Protein AF-A0A3S0D272-F1 (afdb_monomer_lite)

pLDDT: mean 92.79, std 10.34, range [43.81, 9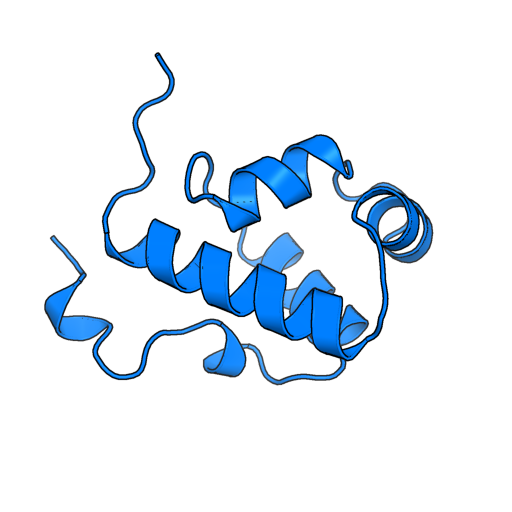8.44]

Structure (mmCIF, N/CA/C/O backbone):
data_AF-A0A3S0D272-F1
#
_entry.id   AF-A0A3S0D272-F1
#
loop_
_atom_site.group_PDB
_atom_site.id
_atom_site.type_symbol
_atom_site.label_atom_id
_atom_site.label_alt_id
_atom_site.label_comp_id
_atom_site.label_asym_id
_atom_site.label_entity_id
_atom_site.label_seq_id
_atom_site.pdbx_PDB_ins_code
_atom_site.Cartn_x
_atom_site.Cartn_y
_atom_site.Cartn_z
_atom_site.occupancy
_atom_site.B_iso_or_equiv
_atom_site.auth_seq_id
_atom_site.auth_comp_id
_atom_site.auth_asym_id
_atom_site.auth_atom_id
_atom_site.pdbx_PDB_model_num
ATOM 1 N N . MET A 1 1 ? 19.499 11.042 -4.184 1.00 43.81 1 MET A N 1
ATOM 2 C CA . MET A 1 1 ? 18.335 10.592 -4.976 1.00 43.81 1 MET A CA 1
ATOM 3 C C . MET A 1 1 ? 18.019 9.175 -4.537 1.00 43.81 1 MET A C 1
ATOM 5 O O . MET A 1 1 ? 18.927 8.357 -4.589 1.00 43.81 1 MET A O 1
ATOM 9 N N . ALA A 1 2 ? 16.825 8.902 -4.004 1.00 51.94 2 ALA A N 1
ATOM 10 C CA . ALA A 1 2 ? 16.456 7.530 -3.651 1.00 51.94 2 ALA A CA 1
ATOM 11 C C . ALA A 1 2 ? 16.442 6.685 -4.933 1.00 51.94 2 ALA A C 1
ATOM 13 O O . ALA A 1 2 ? 15.908 7.132 -5.948 1.00 51.94 2 ALA A O 1
ATOM 14 N N . ALA A 1 3 ? 17.092 5.522 -4.908 1.00 56.78 3 ALA A N 1
ATOM 15 C CA . ALA A 1 3 ? 17.040 4.591 -6.023 1.00 56.78 3 ALA A CA 1
ATOM 16 C C . ALA A 1 3 ? 15.575 4.185 -6.233 1.00 56.78 3 ALA A C 1
ATOM 18 O O . ALA A 1 3 ? 14.938 3.689 -5.304 1.00 56.78 3 ALA A O 1
ATOM 19 N N . GLN A 1 4 ? 15.037 4.453 -7.425 1.00 62.81 4 GLN A N 1
ATOM 20 C CA . GLN A 1 4 ? 13.703 3.993 -7.807 1.00 62.81 4 GLN A CA 1
ATOM 21 C C . GLN A 1 4 ? 13.658 2.472 -7.658 1.00 62.81 4 GLN A C 1
ATOM 23 O O . GLN A 1 4 ? 14.615 1.792 -8.031 1.00 62.81 4 GLN A O 1
ATOM 28 N N . ALA A 1 5 ? 12.557 1.934 -7.138 1.00 73.94 5 ALA A N 1
ATOM 29 C CA . ALA A 1 5 ? 12.446 0.517 -6.806 1.00 73.94 5 ALA A CA 1
ATOM 30 C C . ALA A 1 5 ? 12.461 -0.424 -8.033 1.00 73.94 5 ALA A C 1
ATOM 32 O O . ALA A 1 5 ? 12.450 -1.636 -7.873 1.00 73.94 5 ALA A O 1
ATOM 33 N N . GLY A 1 6 ? 12.549 0.103 -9.256 1.00 86.44 6 GLY A N 1
ATOM 34 C CA . GLY A 1 6 ? 12.583 -0.659 -10.504 1.00 86.44 6 GLY A CA 1
ATOM 35 C C . GLY A 1 6 ? 11.206 -0.758 -11.180 1.00 86.44 6 GLY A C 1
ATOM 36 O O . GLY A 1 6 ? 10.191 -0.425 -10.560 1.00 86.44 6 GLY A O 1
ATOM 37 N N . PRO A 1 7 ? 11.145 -1.193 -12.455 1.00 92.06 7 PRO A N 1
ATOM 38 C CA . PRO A 1 7 ? 9.925 -1.147 -13.273 1.00 92.06 7 PRO A CA 1
ATOM 39 C C . PRO A 1 7 ? 8.732 -1.888 -12.661 1.00 92.06 7 PRO A C 1
ATOM 41 O O . PRO A 1 7 ? 7.615 -1.374 -12.680 1.00 92.06 7 PRO A O 1
ATOM 44 N N . PHE A 1 8 ? 8.977 -3.055 -12.056 1.00 93.38 8 PHE A N 1
ATOM 45 C CA . PHE A 1 8 ? 7.955 -3.824 -11.347 1.00 93.38 8 PHE A CA 1
ATOM 46 C C . PHE A 1 8 ? 7.261 -2.997 -10.254 1.00 93.38 8 PHE A C 1
ATOM 48 O O . PHE A 1 8 ? 6.035 -2.912 -10.212 1.00 93.38 8 PHE A O 1
ATOM 55 N N . TRP A 1 9 ? 8.034 -2.329 -9.397 1.00 94.25 9 TRP A N 1
ATOM 56 C CA . TRP A 1 9 ? 7.491 -1.593 -8.255 1.00 94.25 9 TRP A CA 1
ATOM 57 C C . TRP A 1 9 ? 6.784 -0.298 -8.638 1.00 94.25 9 TRP A C 1
ATOM 59 O O . TRP A 1 9 ? 5.856 0.113 -7.944 1.00 94.25 9 TRP A O 1
ATOM 69 N N . VAL A 1 10 ? 7.168 0.320 -9.756 1.00 94.94 10 VAL A N 1
ATOM 70 C CA . VAL A 1 10 ? 6.408 1.434 -10.338 1.00 94.94 10 VAL A CA 1
ATOM 71 C C . VAL A 1 10 ? 5.003 0.969 -10.721 1.00 94.94 10 VAL A C 1
ATOM 73 O O . VAL A 1 10 ? 4.026 1.660 -10.435 1.00 94.94 10 VAL A O 1
ATOM 76 N N . GLU A 1 11 ? 4.875 -0.212 -11.323 1.00 95.94 11 GLU A N 1
ATOM 77 C CA . GLU A 1 11 ? 3.574 -0.733 -11.738 1.00 95.94 11 GLU A CA 1
ATOM 78 C C . GLU A 1 11 ? 2.724 -1.212 -10.551 1.00 95.94 11 GLU A C 1
ATOM 80 O O . GLU A 1 11 ? 1.535 -0.894 -10.476 1.00 95.94 11 GLU A O 1
ATOM 85 N N . VAL A 1 12 ? 3.343 -1.863 -9.559 1.00 96.56 12 VAL A N 1
ATOM 86 C CA . VAL A 1 12 ? 2.691 -2.167 -8.272 1.00 96.56 12 VAL A CA 1
ATOM 87 C C . VAL A 1 12 ? 2.172 -0.885 -7.612 1.00 96.56 12 VAL A C 1
ATOM 89 O O . VAL A 1 12 ? 1.028 -0.836 -7.159 1.00 96.56 12 VAL A O 1
ATOM 92 N N . GLY A 1 13 ? 2.974 0.183 -7.603 1.00 97.19 13 GLY A N 1
ATOM 93 C CA . GLY A 1 13 ? 2.589 1.487 -7.064 1.00 97.19 13 GLY A CA 1
ATOM 94 C C . GLY A 1 13 ? 1.352 2.082 -7.745 1.00 97.19 13 GLY A C 1
ATOM 95 O O . GLY A 1 13 ? 0.421 2.531 -7.067 1.00 97.19 13 GLY A O 1
ATOM 96 N N . LYS A 1 14 ? 1.278 2.022 -9.080 1.00 97.62 14 LYS A N 1
ATOM 97 C CA . LYS A 1 14 ? 0.092 2.475 -9.829 1.00 97.62 14 LYS A CA 1
ATOM 98 C C . LYS A 1 14 ? -1.157 1.681 -9.459 1.00 97.62 14 LYS A C 1
ATOM 100 O O . LYS A 1 14 ? -2.222 2.275 -9.284 1.00 97.62 14 LYS A O 1
ATOM 105 N N . ARG A 1 15 ? -1.036 0.361 -9.309 1.00 98.06 15 ARG A N 1
ATOM 106 C CA . ARG A 1 15 ? -2.152 -0.517 -8.927 1.00 98.06 15 ARG A CA 1
ATOM 107 C C . ARG A 1 15 ? -2.620 -0.261 -7.498 1.00 98.06 15 ARG A C 1
ATOM 109 O O . ARG A 1 15 ? -3.823 -0.150 -7.272 1.00 98.06 15 ARG A O 1
ATOM 116 N N . LEU A 1 16 ? -1.693 -0.050 -6.560 1.00 98.12 16 LEU A N 1
ATOM 117 C CA . LEU A 1 16 ? -2.005 0.396 -5.195 1.00 98.12 16 LEU A CA 1
ATOM 118 C C . LEU A 1 16 ? -2.796 1.707 -5.203 1.00 98.12 16 LEU A C 1
ATOM 120 O O . LEU A 1 16 ? -3.837 1.817 -4.554 1.00 98.12 16 LEU A O 1
ATOM 124 N N . ARG A 1 17 ? -2.333 2.687 -5.985 1.00 98.44 17 ARG A N 1
ATOM 125 C CA . ARG A 1 17 ? -3.005 3.978 -6.143 1.00 98.44 17 ARG A CA 1
ATOM 126 C C . ARG A 1 17 ? -4.414 3.809 -6.705 1.00 98.44 17 ARG A C 1
ATOM 128 O O . ARG A 1 17 ? -5.343 4.430 -6.195 1.00 98.44 17 ARG A O 1
ATOM 135 N N . ALA A 1 18 ? -4.583 2.979 -7.732 1.00 98.38 18 ALA A N 1
ATOM 136 C CA . ALA A 1 18 ? -5.884 2.702 -8.335 1.00 98.38 18 ALA A CA 1
ATOM 137 C C . ALA A 1 18 ? -6.860 2.066 -7.331 1.00 98.38 18 ALA A C 1
ATOM 139 O O . ALA A 1 18 ? -7.985 2.544 -7.197 1.00 98.38 18 ALA A O 1
ATOM 140 N N . ALA A 1 19 ? -6.414 1.062 -6.569 1.00 98.25 19 ALA A N 1
ATOM 141 C CA . ALA A 1 19 ? -7.222 0.423 -5.530 1.00 98.25 19 ALA A CA 1
ATOM 142 C C . ALA A 1 19 ? -7.644 1.412 -4.431 1.00 98.25 19 ALA A C 1
ATOM 144 O O . ALA A 1 19 ? -8.809 1.434 -4.032 1.00 98.25 19 ALA A O 1
ATOM 145 N N . ARG A 1 20 ? -6.736 2.298 -3.998 1.00 98.44 20 ARG A N 1
ATOM 146 C CA . ARG A 1 20 ? -7.074 3.361 -3.044 1.00 98.44 20 ARG A CA 1
ATOM 147 C C . ARG A 1 20 ? -8.128 4.320 -3.601 1.00 98.44 20 ARG A C 1
ATOM 149 O O . A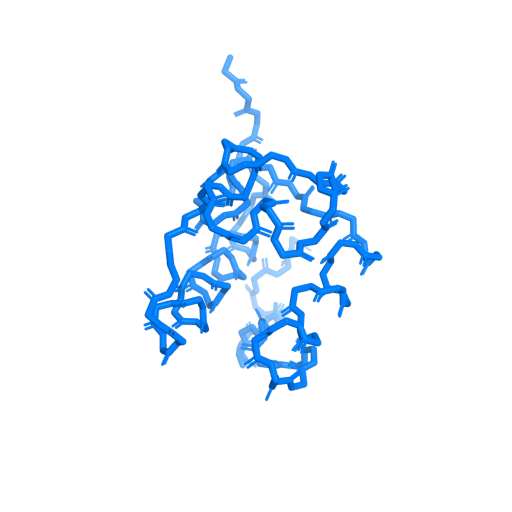RG A 1 20 ? -9.088 4.645 -2.905 1.00 98.44 20 ARG A O 1
ATOM 156 N N . HIS A 1 21 ? -7.960 4.783 -4.842 1.00 98.38 21 HIS A N 1
ATOM 157 C CA . HIS A 1 21 ? -8.916 5.699 -5.480 1.00 98.38 21 HIS A CA 1
ATOM 158 C C . HIS A 1 21 ? -10.291 5.064 -5.673 1.00 98.38 21 HIS A C 1
ATOM 160 O O . HIS A 1 21 ? -11.289 5.753 -5.499 1.00 98.38 21 HIS A O 1
ATOM 166 N N . ALA A 1 22 ? -10.363 3.761 -5.952 1.00 98.06 22 ALA A N 1
ATOM 167 C CA . ALA A 1 22 ? -11.634 3.042 -6.041 1.00 98.06 22 ALA A CA 1
ATOM 168 C C . ALA A 1 22 ? -12.426 3.063 -4.719 1.00 98.06 22 ALA A C 1
ATOM 170 O O . ALA A 1 22 ? -13.653 3.021 -4.739 1.00 98.06 22 ALA A O 1
ATOM 171 N N . LYS A 1 23 ? -11.740 3.183 -3.574 1.00 97.88 23 LYS A N 1
ATOM 172 C CA . LYS A 1 23 ? -12.361 3.391 -2.255 1.00 97.88 23 LYS A CA 1
ATOM 173 C C . LYS A 1 23 ? -12.644 4.858 -1.919 1.00 97.88 23 LYS A C 1
ATOM 175 O O . LYS A 1 23 ? -13.281 5.133 -0.909 1.00 97.88 23 LYS A O 1
ATOM 180 N N . GLY A 1 24 ? -12.179 5.800 -2.739 1.00 98.06 24 GLY A N 1
ATOM 181 C CA . GLY A 1 24 ? -12.332 7.236 -2.502 1.00 98.06 24 GLY A CA 1
ATOM 182 C C . GLY A 1 24 ? -11.425 7.798 -1.403 1.00 98.06 24 GLY A C 1
ATOM 183 O O . GLY A 1 24 ? -11.628 8.934 -0.988 1.00 98.06 24 GLY A O 1
ATOM 184 N N . TYR A 1 25 ? -10.430 7.036 -0.938 1.00 98.25 25 TYR A N 1
ATOM 185 C CA . TYR A 1 25 ? -9.564 7.457 0.165 1.00 98.25 25 TYR A CA 1
ATOM 186 C C . TYR A 1 25 ? -8.407 8.335 -0.302 1.00 98.25 25 TYR A C 1
ATOM 188 O O . TYR A 1 25 ? -7.769 8.071 -1.323 1.00 98.25 25 TYR A O 1
ATOM 196 N N . LYS A 1 26 ? -8.045 9.327 0.504 1.00 98.12 26 LYS A N 1
ATOM 197 C CA . LYS A 1 26 ? -6.785 10.070 0.425 1.00 98.12 26 LYS A CA 1
ATOM 198 C C . LYS A 1 26 ? -5.688 9.369 1.237 1.00 98.12 26 LYS A C 1
ATOM 200 O O . LYS A 1 26 ? -5.999 8.602 2.150 1.00 98.12 26 LYS A O 1
ATOM 205 N N . PRO A 1 27 ? -4.395 9.604 0.948 1.00 97.75 27 PRO A N 1
ATOM 206 C CA . PRO A 1 27 ? -3.311 8.952 1.681 1.00 97.75 27 PRO A CA 1
ATOM 207 C C . PRO A 1 27 ? -3.351 9.159 3.205 1.00 97.75 27 PRO A C 1
ATOM 209 O O . PRO A 1 27 ? -3.074 8.228 3.957 1.00 97.75 27 PRO A O 1
ATOM 212 N N . GLU A 1 28 ? -3.721 10.353 3.666 1.00 96.94 28 GLU A N 1
ATOM 213 C CA . GLU A 1 28 ? -3.877 10.691 5.085 1.00 96.94 28 GLU A CA 1
ATOM 214 C C . GLU A 1 28 ? -5.054 9.966 5.759 1.00 96.94 28 GLU A C 1
ATOM 216 O O . GLU A 1 28 ? -4.979 9.624 6.938 1.00 96.94 28 GLU A O 1
ATOM 221 N N . GLU A 1 29 ? -6.119 9.666 5.012 1.00 97.62 29 GLU A N 1
ATOM 222 C CA . GLU A 1 29 ? -7.253 8.885 5.516 1.00 97.62 29 GLU A CA 1
ATOM 223 C C . GLU A 1 29 ? -6.851 7.420 5.689 1.00 97.62 29 GLU A C 1
ATOM 225 O O . GLU A 1 29 ? -7.171 6.804 6.705 1.00 97.62 29 GLU A O 1
ATOM 230 N N . VAL A 1 30 ? -6.066 6.878 4.751 1.00 97.62 30 VAL A N 1
ATOM 231 C CA . VAL A 1 30 ? -5.511 5.524 4.883 1.00 97.62 30 VAL A CA 1
ATOM 232 C C . VAL A 1 30 ? -4.587 5.429 6.092 1.00 97.62 30 VAL A C 1
ATOM 234 O O . VAL A 1 30 ? -4.710 4.470 6.846 1.00 97.62 30 VAL A O 1
ATOM 237 N N . GLU A 1 31 ? -3.720 6.420 6.330 1.00 97.44 31 GLU A N 1
ATOM 238 C CA . GLU A 1 31 ? -2.874 6.479 7.534 1.00 97.44 31 GLU A CA 1
ATOM 239 C C . GLU A 1 31 ? -3.701 6.368 8.827 1.00 97.44 31 GLU A C 1
ATOM 241 O O . GLU A 1 31 ? -3.319 5.634 9.746 1.00 97.44 31 GLU A O 1
ATOM 246 N N . ALA A 1 32 ? -4.842 7.059 8.892 1.00 96.62 32 ALA A N 1
ATOM 247 C CA . ALA A 1 32 ? -5.753 6.976 10.028 1.00 96.62 32 ALA A CA 1
ATOM 248 C C . ALA A 1 32 ? -6.400 5.582 10.150 1.00 96.62 32 ALA A C 1
ATOM 250 O O . ALA A 1 32 ? -6.408 5.015 11.243 1.00 96.62 32 ALA A O 1
ATOM 251 N N . ILE A 1 33 ? -6.870 4.996 9.040 1.00 96.25 33 ILE A N 1
ATOM 252 C CA . ILE A 1 33 ? -7.498 3.661 9.005 1.00 96.25 33 ILE A CA 1
ATOM 253 C C . ILE A 1 33 ? -6.522 2.572 9.469 1.00 96.25 33 ILE A C 1
ATOM 255 O O . ILE A 1 33 ? -6.880 1.702 10.262 1.00 96.25 33 ILE A O 1
ATOM 259 N N . VAL A 1 34 ? -5.266 2.628 9.022 1.00 94.00 34 VAL A N 1
ATOM 260 C CA . VAL A 1 34 ? -4.238 1.625 9.354 1.00 94.00 34 VAL A CA 1
ATOM 261 C C . VAL A 1 34 ? -3.548 1.886 10.696 1.00 94.00 34 VAL A C 1
ATOM 263 O O . VAL A 1 34 ? -2.489 1.318 10.967 1.00 94.00 34 VAL A O 1
ATOM 266 N N . SER A 1 35 ? -4.118 2.751 11.543 1.00 92.62 35 SER A N 1
ATOM 267 C CA . SER A 1 35 ? -3.585 3.089 12.870 1.00 92.62 35 SER A CA 1
ATOM 268 C C . SER A 1 35 ? -2.113 3.525 12.831 1.00 92.62 35 SER A C 1
ATOM 270 O O . SER A 1 35 ? -1.307 3.116 13.666 1.00 92.62 35 SER A O 1
ATOM 272 N N . ARG A 1 36 ? -1.741 4.342 11.833 1.00 86.19 36 ARG A N 1
ATOM 273 C CA . ARG A 1 36 ? -0.374 4.853 11.613 1.00 86.19 36 ARG A CA 1
ATOM 274 C C . ARG A 1 36 ? 0.701 3.777 11.412 1.00 86.19 36 ARG A C 1
ATOM 276 O O . ARG A 1 36 ? 1.881 4.044 11.639 1.00 86.19 36 ARG A O 1
ATOM 283 N N . ARG A 1 37 ? 0.339 2.576 10.933 1.00 93.69 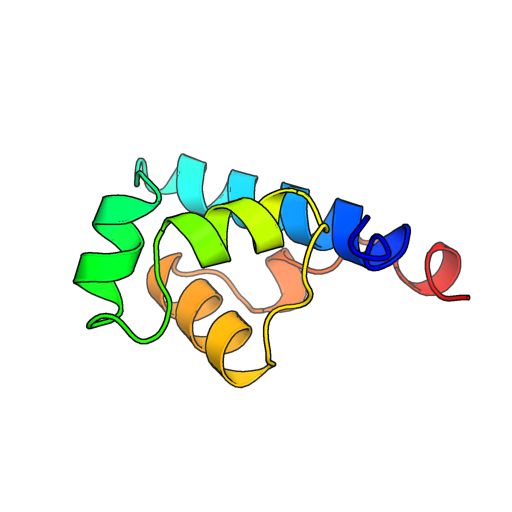37 ARG A N 1
ATOM 284 C CA . ARG A 1 37 ? 1.314 1.541 10.522 1.00 93.69 37 ARG A CA 1
ATOM 285 C C . ARG A 1 37 ? 2.368 2.100 9.558 1.00 93.69 37 ARG A C 1
ATOM 287 O O . ARG A 1 37 ? 3.548 1.762 9.663 1.00 93.69 37 ARG A O 1
ATOM 294 N N . PHE A 1 38 ? 1.925 2.966 8.653 1.00 95.56 38 PHE A N 1
ATOM 295 C CA . PHE A 1 38 ? 2.736 3.795 7.771 1.00 95.56 38 PHE A CA 1
ATOM 296 C C . PHE A 1 38 ? 2.036 5.143 7.559 1.00 95.56 38 PHE A C 1
ATOM 298 O O . PHE A 1 38 ? 0.825 5.252 7.745 1.00 95.56 38 PHE A O 1
ATOM 305 N N . SER A 1 39 ? 2.801 6.166 7.173 1.00 97.12 39 SER A N 1
ATOM 306 C CA . SER A 1 39 ? 2.255 7.502 6.917 1.00 97.12 39 SER A CA 1
ATOM 307 C C . SER A 1 39 ? 1.685 7.648 5.505 1.00 97.12 39 SER A C 1
ATOM 309 O O . SER A 1 39 ? 2.092 6.935 4.583 1.00 97.12 39 SER A O 1
ATOM 311 N N . GLY A 1 40 ? 0.825 8.645 5.293 1.00 97.38 40 GLY A N 1
ATOM 312 C CA . GLY A 1 40 ? 0.313 9.011 3.969 1.00 97.38 40 GLY A CA 1
ATOM 313 C C . GLY A 1 40 ? 1.427 9.417 2.995 1.00 97.38 40 GLY A C 1
ATOM 314 O O . GLY A 1 40 ? 1.345 9.157 1.792 1.00 97.38 40 GLY A O 1
ATOM 315 N N . VAL A 1 41 ? 2.530 9.973 3.510 1.00 97.69 41 VAL A N 1
ATOM 316 C CA . VAL A 1 41 ? 3.742 10.253 2.721 1.00 97.69 41 VAL A CA 1
ATOM 317 C C . VAL A 1 41 ? 4.420 8.956 2.278 1.00 97.69 41 VAL A C 1
ATOM 319 O O . VAL A 1 41 ? 4.792 8.835 1.112 1.00 97.69 41 VAL A O 1
ATOM 322 N N . ALA A 1 42 ? 4.559 7.973 3.175 1.00 96.94 42 ALA A N 1
ATOM 323 C CA . ALA A 1 42 ? 5.127 6.671 2.828 1.00 96.94 42 ALA A CA 1
ATOM 324 C C . ALA A 1 42 ? 4.263 5.954 1.784 1.00 96.94 42 ALA A C 1
ATOM 326 O O . ALA A 1 42 ? 4.802 5.500 0.779 1.00 96.94 42 ALA A O 1
ATOM 327 N N . LEU A 1 43 ? 2.940 5.956 1.968 1.00 97.88 43 LEU A N 1
ATOM 328 C CA . LEU A 1 43 ? 1.986 5.435 0.992 1.00 97.88 43 LEU A CA 1
ATOM 329 C C . LEU A 1 43 ? 2.138 6.119 -0.370 1.00 97.88 43 LEU A C 1
ATOM 331 O O . LEU A 1 43 ? 2.253 5.447 -1.388 1.00 97.88 43 LEU A O 1
ATOM 335 N N . SER A 1 44 ? 2.231 7.448 -0.396 1.00 97.81 44 SER A N 1
ATOM 336 C CA . SER A 1 44 ? 2.443 8.193 -1.641 1.00 97.81 44 SER A CA 1
ATOM 337 C C . SER A 1 44 ? 3.756 7.812 -2.336 1.00 97.81 44 SER A C 1
ATOM 339 O O . SER A 1 44 ? 3.812 7.775 -3.562 1.00 97.81 44 SER A O 1
ATOM 341 N N . SER A 1 45 ? 4.817 7.520 -1.579 1.00 96.94 45 SER A N 1
ATOM 342 C CA . SER A 1 45 ? 6.084 7.023 -2.133 1.00 96.94 45 SER A CA 1
ATOM 343 C C . SER A 1 45 ? 5.987 5.581 -2.636 1.00 96.94 45 SER A C 1
ATOM 345 O O . SER A 1 45 ? 6.605 5.265 -3.651 1.00 96.94 45 SER A O 1
ATOM 347 N N . TYR A 1 46 ? 5.192 4.726 -1.985 1.00 97.06 46 TYR A N 1
ATOM 348 C CA . TYR A 1 46 ? 4.884 3.381 -2.485 1.00 97.06 46 TYR A CA 1
ATOM 349 C C . TYR A 1 46 ? 4.134 3.452 -3.817 1.00 97.06 46 TYR A C 1
ATOM 351 O O . TYR A 1 46 ? 4.500 2.780 -4.773 1.00 97.06 46 TYR A O 1
ATOM 359 N N . GLU A 1 47 ? 3.142 4.335 -3.916 1.00 97.50 47 GLU A N 1
ATOM 360 C CA . GLU A 1 47 ? 2.332 4.518 -5.124 1.00 97.50 47 GLU A CA 1
ATOM 361 C C . GLU A 1 47 ? 3.107 5.023 -6.342 1.00 97.50 47 GLU A C 1
ATOM 363 O O . GLU A 1 47 ? 2.697 4.788 -7.476 1.00 97.50 47 GLU A O 1
ATOM 368 N N . ARG A 1 48 ? 4.213 5.737 -6.123 1.00 96.19 48 ARG A N 1
ATOM 369 C CA . ARG A 1 48 ? 5.105 6.178 -7.204 1.00 96.19 48 ARG A CA 1
ATOM 370 C C . ARG A 1 48 ? 6.178 5.145 -7.554 1.00 96.19 48 ARG A C 1
ATOM 372 O O . ARG A 1 48 ? 6.849 5.308 -8.564 1.00 96.19 48 ARG A O 1
ATOM 379 N N . GLY A 1 49 ? 6.352 4.104 -6.737 1.00 94.62 49 GLY A N 1
ATOM 380 C CA . GLY A 1 49 ? 7.476 3.173 -6.858 1.00 94.62 49 GLY A CA 1
ATOM 381 C C . GLY A 1 49 ? 8.815 3.761 -6.391 1.00 94.62 49 GLY A C 1
ATOM 382 O O . GLY A 1 49 ? 9.867 3.185 -6.658 1.00 94.62 49 GLY A O 1
ATOM 383 N N . ASP A 1 50 ? 8.803 4.887 -5.670 1.00 94.56 50 ASP A N 1
ATOM 384 C CA . ASP A 1 50 ? 10.015 5.490 -5.090 1.00 94.56 50 ASP A CA 1
ATOM 385 C C . ASP A 1 50 ? 10.545 4.664 -3.911 1.00 94.56 50 ASP A C 1
ATOM 387 O O . ASP A 1 50 ? 11.715 4.752 -3.537 1.00 94.56 50 ASP A O 1
ATOM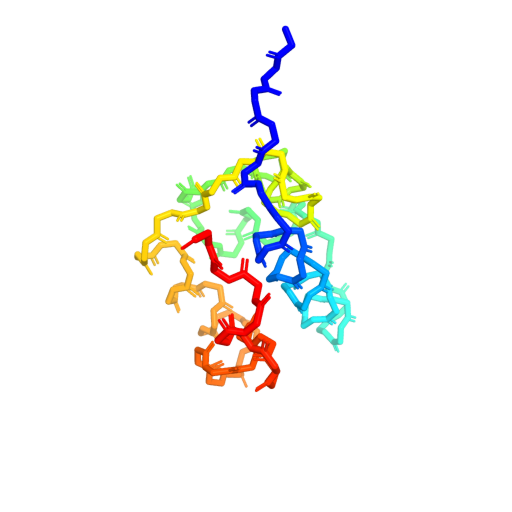 391 N N . ARG A 1 51 ? 9.655 3.901 -3.270 1.00 93.75 51 ARG A N 1
ATOM 392 C CA . ARG A 1 51 ? 9.953 3.067 -2.109 1.00 93.75 51 ARG A CA 1
ATOM 393 C C . ARG A 1 51 ? 9.150 1.774 -2.177 1.00 93.75 51 ARG A C 1
ATOM 395 O O . ARG A 1 51 ? 7.972 1.795 -2.509 1.00 93.75 51 ARG A O 1
ATOM 402 N N . MET A 1 52 ? 9.771 0.666 -1.790 1.00 93.88 52 MET A N 1
ATOM 403 C CA . MET A 1 52 ? 9.096 -0.628 -1.684 1.00 93.88 52 MET A CA 1
ATOM 404 C C . MET A 1 52 ? 8.369 -0.741 -0.333 1.00 93.88 52 MET A C 1
ATOM 406 O O . MET A 1 52 ? 9.015 -0.550 0.708 1.00 93.88 52 MET A O 1
ATOM 410 N N . PRO A 1 53 ? 7.057 -1.040 -0.308 1.00 94.12 53 PRO A N 1
ATOM 411 C CA . PRO A 1 53 ? 6.373 -1.439 0.917 1.00 94.12 53 PRO A CA 1
ATOM 412 C C . PRO A 1 53 ? 6.847 -2.826 1.366 1.00 94.12 53 PRO A C 1
ATOM 414 O O . PRO A 1 53 ? 7.231 -3.668 0.552 1.00 94.12 53 PRO A O 1
ATOM 417 N N . ARG A 1 54 ? 6.798 -3.088 2.673 1.00 94.62 54 ARG A N 1
ATOM 418 C CA . ARG A 1 54 ? 6.985 -4.448 3.191 1.00 94.62 54 ARG A CA 1
ATOM 419 C C . ARG A 1 54 ? 5.744 -5.301 2.903 1.00 94.62 54 ARG A C 1
ATOM 421 O O . ARG A 1 54 ? 4.650 -4.770 2.712 1.00 94.62 54 ARG A O 1
ATOM 428 N N . LEU A 1 55 ? 5.900 -6.626 2.927 1.00 95.12 55 LEU A N 1
ATOM 429 C CA . LEU A 1 55 ? 4.800 -7.566 2.674 1.00 95.12 55 LEU A CA 1
ATOM 430 C C . LEU A 1 55 ? 3.617 -7.379 3.638 1.00 95.12 55 LEU A C 1
ATOM 432 O O . LEU A 1 55 ? 2.464 -7.453 3.227 1.00 95.12 55 LEU A O 1
ATOM 436 N N . ASP A 1 56 ? 3.885 -7.112 4.911 1.00 96.19 56 ASP A N 1
ATOM 437 C CA . ASP A 1 56 ? 2.850 -6.875 5.915 1.00 96.19 56 ASP A CA 1
ATOM 438 C C . ASP A 1 56 ? 2.072 -5.573 5.666 1.00 96.19 56 ASP A C 1
ATOM 440 O O . ASP A 1 56 ? 0.852 -5.549 5.827 1.00 96.19 56 ASP A O 1
ATOM 444 N N . ASP A 1 57 ? 2.748 -4.522 5.195 1.00 96.25 57 ASP A N 1
ATOM 445 C CA . ASP A 1 57 ? 2.094 -3.279 4.777 1.00 96.25 57 ASP A CA 1
ATOM 446 C C . ASP A 1 57 ? 1.227 -3.505 3.517 1.00 96.25 57 ASP A C 1
ATOM 448 O O . ASP A 1 57 ? 0.112 -2.988 3.440 1.00 96.25 57 ASP A O 1
ATOM 452 N N . LEU A 1 58 ? 1.691 -4.317 2.553 1.00 97.00 58 LEU A N 1
ATOM 453 C CA . LEU A 1 58 ? 0.909 -4.704 1.367 1.00 97.00 58 LEU A CA 1
ATOM 454 C C . LEU A 1 58 ? -0.355 -5.485 1.742 1.00 97.00 58 LEU A C 1
ATOM 456 O O . LEU A 1 58 ? -1.438 -5.174 1.252 1.00 97.00 58 LEU A O 1
ATOM 460 N N . LEU A 1 59 ? -0.238 -6.470 2.635 1.00 97.25 59 LEU A N 1
ATOM 461 C CA . LEU A 1 59 ? -1.382 -7.240 3.128 1.00 97.25 59 LEU A CA 1
ATOM 462 C C . LEU A 1 59 ? -2.396 -6.351 3.847 1.00 97.25 59 LEU A C 1
ATOM 464 O O . LEU A 1 59 ? -3.603 -6.538 3.691 1.00 97.25 59 LEU A O 1
ATOM 468 N N . LEU A 1 60 ? -1.919 -5.381 4.627 1.00 97.31 60 LEU A N 1
ATOM 469 C CA . LEU A 1 60 ? -2.792 -4.428 5.297 1.00 97.31 60 LEU A CA 1
ATOM 470 C C . LEU A 1 60 ? -3.535 -3.553 4.284 1.00 97.31 60 LEU A C 1
ATOM 472 O O . LEU A 1 60 ? -4.750 -3.430 4.389 1.00 97.31 60 LEU A O 1
ATOM 476 N N . MET A 1 61 ? -2.849 -3.031 3.262 1.00 97.94 61 MET A N 1
ATOM 477 C CA . MET A 1 61 ? -3.488 -2.273 2.180 1.00 97.94 61 MET A CA 1
ATOM 478 C C . MET A 1 61 ? -4.512 -3.108 1.405 1.00 97.94 61 MET A C 1
ATOM 480 O O . MET A 1 61 ? -5.598 -2.612 1.128 1.00 97.94 61 MET A O 1
ATOM 484 N N . ALA A 1 62 ? -4.217 -4.377 1.106 1.00 98.12 62 ALA A N 1
ATOM 485 C CA . ALA A 1 62 ? -5.161 -5.281 0.444 1.00 98.12 62 ALA A CA 1
ATOM 486 C C . ALA A 1 62 ? -6.458 -5.429 1.256 1.00 98.12 62 ALA A C 1
ATOM 488 O O . ALA A 1 62 ? -7.554 -5.290 0.717 1.00 98.12 62 ALA A O 1
ATOM 489 N N . ARG A 1 63 ? -6.337 -5.605 2.579 1.00 97.56 63 ARG A N 1
ATOM 490 C CA . ARG A 1 63 ? -7.487 -5.657 3.496 1.00 97.56 63 ARG A CA 1
ATOM 491 C C . ARG A 1 63 ? -8.235 -4.328 3.558 1.00 97.56 63 ARG A C 1
ATOM 493 O O . ARG A 1 63 ? -9.455 -4.329 3.469 1.00 97.56 63 ARG A O 1
ATOM 500 N N . THR A 1 64 ? -7.523 -3.208 3.682 1.00 97.69 64 THR A N 1
ATOM 501 C CA . THR A 1 64 ? -8.118 -1.862 3.728 1.00 97.69 64 THR A CA 1
ATOM 502 C C . THR A 1 64 ? -8.856 -1.511 2.438 1.00 97.69 64 THR A C 1
ATOM 504 O O . THR A 1 64 ? -9.882 -0.840 2.485 1.00 97.69 64 THR A O 1
ATOM 507 N N . TYR A 1 65 ? -8.359 -1.963 1.288 1.00 98.00 65 TYR A N 1
ATOM 508 C CA . TYR A 1 65 ? -8.990 -1.725 -0.009 1.00 98.00 65 TYR A CA 1
ATOM 509 C C . TYR A 1 65 ? -9.941 -2.850 -0.433 1.00 98.00 65 TYR A C 1
ATOM 511 O O . TYR A 1 65 ? -10.529 -2.754 -1.505 1.00 98.00 65 TYR A O 1
ATOM 519 N N . GLU A 1 66 ? -10.137 -3.871 0.407 1.00 97.81 66 GLU A N 1
ATOM 520 C CA . GLU A 1 66 ? -10.999 -5.037 0.160 1.00 97.81 66 GLU A CA 1
ATOM 521 C C . GLU A 1 66 ? -10.730 -5.719 -1.195 1.00 97.81 66 GLU A C 1
ATOM 523 O O . GLU A 1 66 ? -11.645 -6.091 -1.928 1.00 97.81 66 GLU A O 1
ATOM 528 N N . VAL A 1 67 ? -9.452 -5.881 -1.531 1.00 97.81 67 VAL A N 1
ATOM 529 C CA . VAL A 1 67 ? -8.986 -6.598 -2.726 1.00 97.81 67 VAL A CA 1
ATOM 530 C C . VAL A 1 67 ? -8.045 -7.732 -2.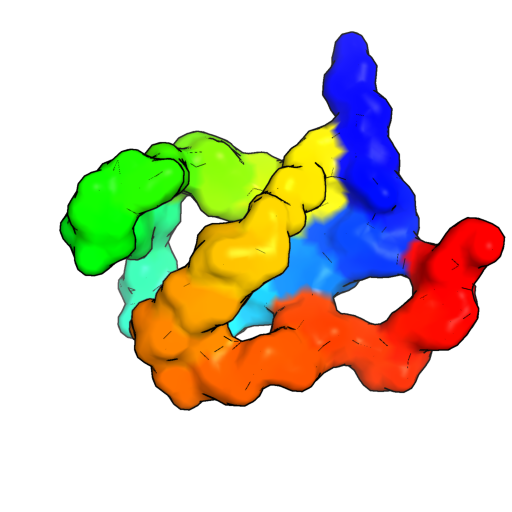326 1.00 97.81 67 VAL A C 1
ATOM 532 O O . VAL A 1 67 ? -7.491 -7.736 -1.224 1.00 97.81 67 VAL A O 1
ATOM 535 N N . SER A 1 68 ? -7.839 -8.708 -3.214 1.00 97.38 68 SER A N 1
ATOM 536 C CA . SER A 1 68 ? -6.764 -9.684 -3.018 1.00 97.38 68 SER A CA 1
ATOM 537 C C . SER A 1 68 ? -5.398 -9.025 -3.218 1.00 97.38 68 SER A C 1
ATOM 539 O O . SER A 1 68 ? -5.277 -7.993 -3.881 1.00 97.38 68 SER A O 1
ATOM 541 N N . LEU A 1 69 ? -4.346 -9.634 -2.663 1.00 95.75 69 LEU A N 1
ATOM 542 C CA . LEU A 1 69 ? -2.977 -9.151 -2.857 1.00 95.75 69 LEU A CA 1
ATOM 543 C C . LEU A 1 69 ? -2.574 -9.167 -4.345 1.00 95.75 69 LEU A C 1
ATOM 545 O O . LEU A 1 69 ? -1.839 -8.288 -4.791 1.00 95.75 69 LEU A O 1
ATOM 549 N N . ASP A 1 70 ? -3.112 -10.116 -5.115 1.00 95.50 70 ASP A N 1
ATOM 550 C CA . ASP A 1 70 ? -2.874 -10.261 -6.556 1.00 95.50 70 ASP A CA 1
ATOM 551 C C . ASP A 1 70 ? -3.314 -9.026 -7.350 1.00 95.50 70 ASP A C 1
ATOM 553 O O . ASP A 1 70 ? -2.737 -8.727 -8.390 1.00 95.50 70 ASP A O 1
ATOM 557 N N . ALA A 1 71 ? -4.278 -8.249 -6.840 1.00 96.50 71 ALA A N 1
ATOM 558 C CA . ALA A 1 71 ? -4.729 -7.018 -7.487 1.00 96.50 71 ALA A CA 1
ATOM 559 C C . ALA A 1 71 ? -3.604 -5.976 -7.644 1.00 96.50 71 ALA A C 1
ATOM 561 O O . ALA A 1 71 ? -3.653 -5.131 -8.543 1.00 96.50 71 ALA A O 1
ATOM 562 N N . PHE A 1 72 ? -2.582 -6.028 -6.784 1.00 96.44 72 PHE A N 1
ATOM 563 C CA . PHE A 1 72 ? -1.431 -5.128 -6.847 1.00 96.44 72 PHE A CA 1
ATOM 564 C C . PHE A 1 72 ? -0.345 -5.611 -7.805 1.00 96.44 72 PHE A C 1
ATOM 566 O O . PHE A 1 72 ? 0.524 -4.825 -8.174 1.00 96.44 72 PHE A O 1
ATOM 573 N N . VAL A 1 73 ? -0.386 -6.875 -8.224 1.00 94.12 73 VAL A N 1
ATOM 574 C CA . VAL A 1 73 ? 0.637 -7.476 -9.076 1.00 94.12 73 VAL A CA 1
ATOM 575 C C . VAL A 1 73 ? 0.274 -7.230 -10.548 1.00 94.12 73 VAL A C 1
ATOM 577 O O . VAL A 1 73 ? -0.866 -7.469 -10.951 1.00 94.12 73 VAL A O 1
ATOM 580 N N . PRO A 1 74 ? 1.196 -6.712 -11.378 1.00 91.69 74 PRO A N 1
ATOM 581 C CA . PRO A 1 74 ? 0.955 -6.597 -12.811 1.00 91.69 74 PRO A CA 1
ATOM 582 C C . PRO A 1 74 ? 0.854 -7.966 -13.482 1.00 91.69 74 PRO A C 1
ATOM 584 O O . PRO A 1 74 ? 1.630 -8.860 -13.176 1.00 91.69 74 PRO A O 1
ATOM 587 N N . GLU A 1 75 ? -0.058 -8.122 -14.442 1.00 90.00 75 GLU A N 1
ATOM 588 C CA . GLU A 1 75 ? -0.256 -9.392 -15.166 1.00 90.00 75 GLU A CA 1
ATOM 589 C C . GLU A 1 75 ? 1.024 -9.878 -15.862 1.00 90.00 75 GLU A C 1
ATOM 591 O O . GLU A 1 75 ? 1.315 -11.068 -15.880 1.00 90.00 75 GLU A O 1
ATOM 596 N N . ASN A 1 76 ? 1.833 -8.949 -16.373 1.00 89.38 76 ASN A N 1
ATOM 597 C CA . ASN A 1 76 ? 3.105 -9.217 -17.038 1.00 89.38 76 ASN A CA 1
ATOM 598 C C . ASN A 1 76 ? 4.319 -9.114 -16.092 1.00 89.38 76 ASN A C 1
ATOM 600 O O . ASN A 1 76 ? 5.415 -8.773 -16.544 1.00 89.38 76 ASN A O 1
ATOM 604 N N . TRP A 1 77 ? 4.144 -9.356 -14.788 1.00 89.38 77 TRP A N 1
ATOM 605 C CA . TRP A 1 77 ? 5.190 -9.153 -13.776 1.00 89.38 77 TRP A CA 1
ATOM 606 C C . TRP A 1 77 ? 6.501 -9.888 -14.071 1.00 89.38 77 TRP A C 1
ATOM 608 O O . TRP A 1 77 ? 7.561 -9.335 -13.795 1.00 89.38 77 TRP A O 1
ATOM 618 N N . GLU A 1 78 ? 6.447 -11.073 -14.683 1.00 90.00 78 GLU A N 1
ATOM 619 C CA . GLU A 1 78 ? 7.630 -11.853 -15.076 1.00 90.00 78 GLU A CA 1
ATOM 620 C C . GLU A 1 78 ? 8.569 -11.059 -15.997 1.00 90.00 78 GLU A C 1
ATOM 622 O O . GLU A 1 78 ? 9.784 -11.144 -15.868 1.00 90.00 78 GLU A O 1
ATOM 627 N N . SER A 1 79 ? 8.008 -10.224 -16.878 1.00 89.00 79 SER A N 1
ATOM 628 C CA . SER A 1 79 ? 8.772 -9.369 -17.800 1.00 89.00 79 SER A CA 1
ATOM 629 C C . SER A 1 79 ? 9.338 -8.097 -17.156 1.00 89.00 79 SER A C 1
ATOM 631 O O . SER A 1 79 ? 10.098 -7.369 -17.791 1.00 89.00 79 SER A O 1
ATOM 633 N N . LEU A 1 80 ? 8.933 -7.798 -15.917 1.00 86.38 80 LEU A N 1
ATOM 634 C CA . LEU A 1 80 ? 9.304 -6.588 -15.176 1.00 86.38 80 LEU A CA 1
ATOM 635 C C . LEU A 1 80 ? 10.319 -6.862 -14.060 1.00 86.38 80 LEU A C 1
ATOM 637 O O . LEU A 1 80 ? 10.802 -5.909 -13.437 1.00 86.38 80 LEU A O 1
ATOM 641 N N . LEU A 1 81 ? 10.608 -8.136 -13.784 1.00 79.81 81 LEU A N 1
ATOM 642 C CA . LEU A 1 81 ? 11.676 -8.538 -12.881 1.00 79.81 81 LEU A CA 1
ATOM 643 C C . LEU A 1 81 ? 13.037 -8.424 -13.594 1.00 79.81 81 LEU A C 1
ATOM 645 O O . LEU A 1 81 ? 13.108 -8.672 -14.798 1.00 79.81 81 LEU A O 1
AT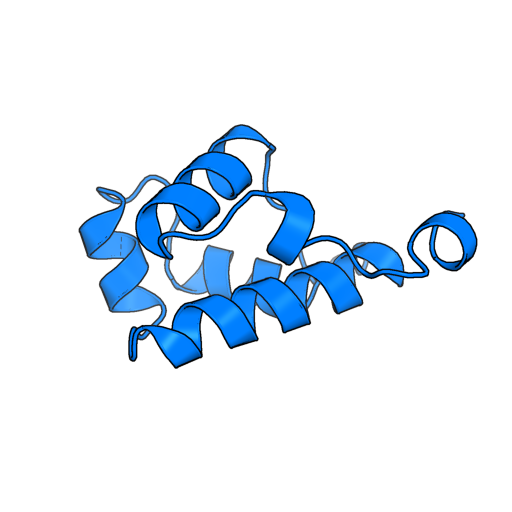OM 649 N N . PRO A 1 82 ? 14.088 -7.984 -12.879 1.00 66.81 82 PRO A N 1
ATOM 650 C CA . PRO A 1 82 ? 15.438 -7.863 -13.426 1.00 66.81 82 PRO A CA 1
ATOM 651 C C . PRO A 1 82 ? 16.071 -9.212 -13.780 1.00 66.81 82 PRO A C 1
ATOM 653 O O . PRO A 1 82 ? 15.708 -10.230 -13.145 1.00 66.81 82 PRO A O 1
#

Foldseek 3Di:
DQPQQFPQQQQLLCLLVVLCVVVVDQLQRVCVVLVNPDGSVVNNCSNRSSDPDDPVVLVSSCVVSVHDSCSSGDPVSVVRDD

Radius of gyration: 12.01 Å; chains: 1; bounding box: 31×22×31 Å

Secondary structure (DSSP, 8-state):
-PPP--HHHHHHHHHHHHHHHHTT--HHHHHHHTTTSS-HHHHHHHHHTSSPPPHHHHHHHHHHTT--GGGGS-TTGGGG--

Sequence (82 aa):
MAAQAGPFWVEVGKRLRAARHAKGYKPEEVEAIVSRRFSGVALSSYERGDRMPRLDDLLLMARTYEVSLDAFVPENWESLLP